Protein AF-A0A1T1JJ69-F1 (afdb_monomer_lite)

pLDDT: mean 77.99, std 16.38, range [28.38, 91.62]

Radius of gyration: 19.17 Å; chains: 1; bounding box: 44×46×54 Å

Secondary structure (DSSP, 8-state):
-EEEEE-TTS-EEEEEHHHHHHHHH-EEEEEEEETTEEEEEEEE---SHHHHHHHHHH-TTEEEGGG--TTT-SEEEEEEE-TTS-EEEE---S-------------

Structure (mmCIF, N/CA/C/O backbone):
data_AF-A0A1T1JJ69-F1
#
_entry.id   AF-A0A1T1JJ69-F1
#
loop_
_atom_site.group_PDB
_atom_site.id
_atom_site.type_symbol
_atom_site.label_atom_id
_atom_site.label_alt_id
_atom_site.label_comp_id
_atom_site.label_asym_id
_atom_site.label_entity_id
_atom_site.label_seq_id
_atom_site.pdbx_PDB_ins_code
_atom_site.Cartn_x
_atom_site.Cartn_y
_atom_site.Cartn_z
_atom_site.occupancy
_atom_site.B_iso_or_equiv
_atom_site.auth_seq_id
_atom_site.auth_comp_id
_atom_site.auth_asym_id
_atom_site.auth_atom_id
_atom_site.pdbx_PDB_model_num
ATOM 1 N N . MET A 1 1 ? -2.312 17.637 17.821 1.00 58.84 1 MET A N 1
ATOM 2 C CA . MET A 1 1 ? -3.763 17.363 17.732 1.00 58.84 1 MET A CA 1
ATOM 3 C C . MET A 1 1 ? -3.959 15.864 17.558 1.00 58.84 1 MET A C 1
ATOM 5 O O . MET A 1 1 ? -3.336 15.280 16.673 1.00 58.84 1 MET A O 1
ATOM 9 N N . THR A 1 2 ? -4.741 15.264 18.444 1.00 75.38 2 THR A N 1
ATOM 10 C CA . THR A 1 2 ? -5.028 13.826 18.574 1.00 75.38 2 THR A CA 1
ATOM 11 C C . THR A 1 2 ? -6.501 13.608 18.237 1.00 75.38 2 THR A C 1
ATOM 13 O O . THR A 1 2 ? -7.320 14.468 18.551 1.00 75.38 2 THR A O 1
ATOM 16 N N . LEU A 1 3 ? -6.823 12.510 17.561 1.00 82.69 3 LEU A N 1
ATOM 17 C CA . LEU A 1 3 ? -8.198 12.085 17.302 1.00 82.69 3 LEU A CA 1
ATOM 18 C C . LEU A 1 3 ? -8.618 11.102 18.394 1.00 82.69 3 LEU A C 1
ATOM 20 O O . LEU A 1 3 ? -7.832 10.222 18.745 1.00 82.69 3 LEU A O 1
ATOM 24 N N . GLU A 1 4 ? -9.822 11.276 18.927 1.00 88.38 4 GLU A N 1
ATOM 25 C CA . GLU A 1 4 ? -10.428 10.402 19.934 1.00 88.38 4 GLU A CA 1
ATOM 26 C C . GLU A 1 4 ? -11.420 9.453 19.252 1.00 88.38 4 GLU A C 1
ATOM 28 O O . GLU A 1 4 ? -12.160 9.867 18.359 1.00 88.38 4 GLU A O 1
ATOM 33 N N . PHE A 1 5 ? -11.409 8.185 19.659 1.00 83.44 5 PHE A N 1
ATOM 34 C CA . PHE A 1 5 ? -12.312 7.147 19.173 1.00 83.44 5 PHE A CA 1
ATOM 35 C C . PHE A 1 5 ? -12.886 6.368 20.352 1.00 83.44 5 PHE A C 1
ATOM 37 O O . PHE A 1 5 ? -12.134 5.862 21.190 1.00 83.44 5 PHE A O 1
ATOM 44 N N . ASP A 1 6 ? -14.205 6.221 20.375 1.00 88.94 6 ASP A N 1
ATOM 45 C CA . ASP A 1 6 ? -14.903 5.380 21.339 1.00 88.94 6 ASP A CA 1
ATOM 46 C C . ASP A 1 6 ? -15.018 3.953 20.796 1.00 88.94 6 ASP A C 1
ATOM 48 O O . ASP A 1 6 ? -15.564 3.710 19.718 1.00 88.94 6 ASP A O 1
ATOM 52 N N . ALA A 1 7 ? -14.490 2.987 21.540 1.00 83.75 7 ALA A N 1
ATOM 53 C CA . ALA A 1 7 ? -14.691 1.579 21.243 1.00 83.75 7 ALA A CA 1
ATOM 54 C C . ALA A 1 7 ? -16.015 1.073 21.826 1.00 83.75 7 ALA A C 1
ATOM 56 O O . ALA A 1 7 ? -16.514 1.572 22.832 1.00 83.75 7 ALA A O 1
ATOM 57 N N . VAL A 1 8 ? -16.534 -0.008 21.239 1.00 82.56 8 VAL A N 1
ATOM 58 C CA . VAL A 1 8 ? -17.809 -0.647 21.624 1.00 82.56 8 VAL A CA 1
ATOM 59 C C . VAL A 1 8 ? -17.849 -1.062 23.105 1.00 82.56 8 VAL A C 1
ATOM 61 O O . VAL A 1 8 ? -18.912 -1.124 23.707 1.00 82.56 8 VAL A O 1
ATOM 64 N N . ASN A 1 9 ? -16.691 -1.306 23.722 1.00 89.69 9 ASN A N 1
ATOM 65 C CA . ASN A 1 9 ? -16.566 -1.648 25.141 1.00 89.69 9 ASN A CA 1
ATOM 66 C C . ASN A 1 9 ? -16.457 -0.425 26.079 1.00 89.69 9 ASN A C 1
ATOM 68 O O . ASN A 1 9 ? -16.069 -0.588 27.235 1.00 89.69 9 ASN A O 1
ATOM 72 N N . GLY A 1 10 ? -16.731 0.788 25.589 1.00 89.06 10 GLY A N 1
ATOM 73 C CA . GLY A 1 10 ? -16.667 2.034 26.361 1.00 89.06 10 GLY A CA 1
ATOM 74 C C . GLY A 1 10 ? -15.252 2.572 26.595 1.00 89.06 10 GLY A C 1
ATOM 75 O O . GLY A 1 10 ? -15.083 3.554 27.317 1.00 89.06 10 GLY A O 1
ATOM 76 N N . LYS A 1 11 ? -14.217 1.950 26.010 1.00 90.56 11 LYS A N 1
ATOM 77 C CA . LYS A 1 11 ? -12.84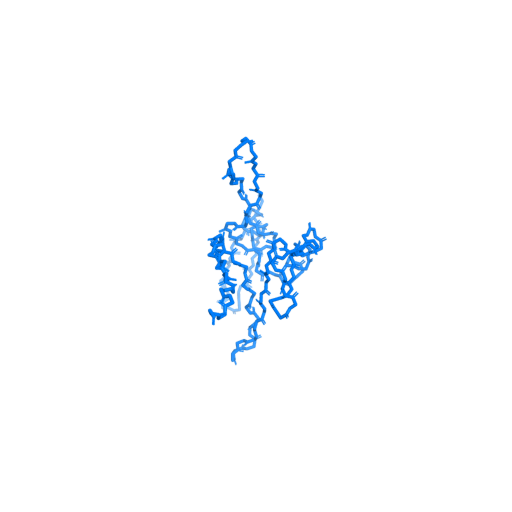1 2.456 26.098 1.00 90.56 11 LYS A CA 1
ATOM 78 C C . LYS A 1 11 ? -12.595 3.557 25.076 1.00 90.56 11 LYS A C 1
ATOM 80 O O . LYS A 1 11 ? -12.975 3.432 23.916 1.00 90.56 11 LYS A O 1
ATOM 85 N N . LYS A 1 12 ? -11.860 4.581 25.506 1.00 90.56 12 LYS A N 1
ATOM 86 C CA . LYS A 1 12 ? -11.396 5.674 24.653 1.00 90.56 12 LYS A CA 1
ATOM 87 C C . LYS A 1 12 ? -9.998 5.398 24.131 1.00 90.56 12 LYS A C 1
ATOM 89 O O . LYS A 1 12 ? -9.088 5.089 24.904 1.00 90.56 12 LYS A O 1
ATOM 94 N N . TYR A 1 13 ? -9.829 5.540 22.826 1.00 86.75 13 TYR A N 1
ATOM 95 C CA . TYR A 1 13 ? -8.553 5.400 22.143 1.00 86.75 13 TYR A CA 1
ATOM 96 C C . TYR A 1 13 ? -8.165 6.715 21.488 1.00 86.75 13 TYR A C 1
ATOM 98 O O . TYR A 1 13 ? -8.995 7.423 20.925 1.00 86.75 13 TYR A O 1
ATOM 106 N N . TYR A 1 14 ? -6.873 7.019 21.539 1.00 89.06 14 TYR A N 1
ATOM 107 C CA . TYR A 1 14 ? -6.321 8.247 20.992 1.00 89.06 14 TYR A CA 1
ATOM 108 C C . TYR A 1 14 ? -5.337 7.914 19.883 1.00 89.06 14 TYR A C 1
ATOM 110 O O . TYR A 1 14 ? -4.381 7.167 20.095 1.00 89.06 14 TYR A O 1
ATOM 118 N N . LEU A 1 15 ? -5.538 8.507 18.711 1.00 86.44 15 LEU A N 1
ATOM 119 C CA . LEU A 1 15 ? -4.634 8.365 17.578 1.00 86.44 15 LEU A CA 1
ATOM 120 C C . LEU A 1 15 ? -4.035 9.721 17.225 1.00 86.44 15 LEU A C 1
ATOM 122 O O . LEU A 1 15 ? -4.739 10.698 16.965 1.00 86.44 15 LEU A O 1
ATOM 126 N N . SER A 1 16 ? -2.708 9.806 17.206 1.00 91.50 16 SER A N 1
ATOM 127 C CA . SER A 1 16 ? -2.044 11.026 16.748 1.00 91.50 16 SER A CA 1
ATOM 128 C C . SER A 1 16 ? -2.251 11.215 15.241 1.00 91.50 16 SER A C 1
ATOM 130 O O . SER A 1 16 ? -2.323 10.242 14.489 1.00 91.50 16 SER A O 1
ATOM 132 N N . LYS A 1 17 ? -2.266 12.468 14.763 1.00 89.00 17 LYS A N 1
ATOM 133 C CA . LYS A 1 17 ? -2.282 12.754 13.314 1.00 89.00 17 LYS A CA 1
ATOM 134 C C . LYS A 1 17 ? -1.143 12.051 12.564 1.00 89.00 17 LYS A C 1
ATOM 136 O O . LYS A 1 17 ? -1.344 11.604 11.442 1.00 89.00 17 LYS A O 1
ATOM 141 N N . ARG A 1 18 ? 0.035 11.925 13.190 1.00 88.56 18 ARG A N 1
ATOM 142 C CA . ARG A 1 18 ? 1.177 11.201 12.614 1.00 88.56 18 ARG A CA 1
ATOM 143 C C . ARG A 1 18 ? 0.870 9.713 12.445 1.00 88.56 18 ARG A C 1
ATOM 145 O O . ARG A 1 18 ? 1.127 9.173 11.378 1.00 88.56 18 ARG A O 1
ATOM 152 N N . ALA A 1 19 ? 0.310 9.072 13.469 1.00 86.75 19 ALA A N 1
ATOM 153 C CA . ALA A 1 19 ? -0.056 7.660 13.406 1.00 86.75 19 ALA A CA 1
ATOM 154 C C . ALA A 1 19 ? -1.163 7.409 12.371 1.00 86.75 19 ALA A C 1
ATOM 156 O O . ALA A 1 19 ? -1.069 6.464 11.596 1.00 86.75 19 ALA A O 1
ATOM 157 N N . LEU A 1 20 ? -2.162 8.296 12.291 1.00 87.69 20 LEU A N 1
ATOM 158 C CA . LEU A 1 20 ? -3.188 8.213 11.252 1.00 87.69 20 LEU A CA 1
ATOM 159 C C . LEU A 1 20 ? -2.580 8.338 9.851 1.00 87.69 20 LEU A C 1
ATOM 161 O O . LEU A 1 20 ? -2.885 7.528 8.982 1.00 87.69 20 LEU A O 1
ATOM 165 N N . LYS A 1 21 ? -1.688 9.313 9.646 1.00 88.00 21 LYS A N 1
ATOM 166 C CA . LYS A 1 21 ? -0.981 9.482 8.375 1.00 88.00 21 LYS A CA 1
ATOM 167 C C . LYS A 1 21 ? -0.178 8.234 8.005 1.00 88.00 21 LYS A C 1
ATOM 169 O O . LYS A 1 21 ? -0.284 7.773 6.880 1.00 88.00 21 LYS A O 1
ATOM 174 N N . HIS A 1 22 ? 0.558 7.654 8.952 1.00 86.38 22 HIS A N 1
ATOM 175 C CA . HIS A 1 22 ? 1.275 6.394 8.745 1.00 86.38 22 HIS A CA 1
ATOM 176 C C . HIS A 1 22 ? 0.323 5.265 8.302 1.00 86.38 22 HIS A C 1
ATOM 178 O O . HIS A 1 22 ? 0.607 4.565 7.335 1.00 86.38 22 HIS A O 1
ATOM 184 N N . ILE A 1 23 ? -0.835 5.111 8.953 1.00 85.12 23 ILE A N 1
ATOM 185 C CA . ILE A 1 23 ? -1.824 4.078 8.602 1.00 85.12 23 ILE A CA 1
ATOM 186 C C . ILE A 1 23 ? -2.391 4.290 7.190 1.00 85.12 23 ILE A C 1
ATOM 188 O O . ILE A 1 23 ? -2.512 3.319 6.442 1.00 85.12 23 ILE A O 1
ATOM 192 N N . ILE A 1 24 ? -2.746 5.528 6.831 1.00 84.69 2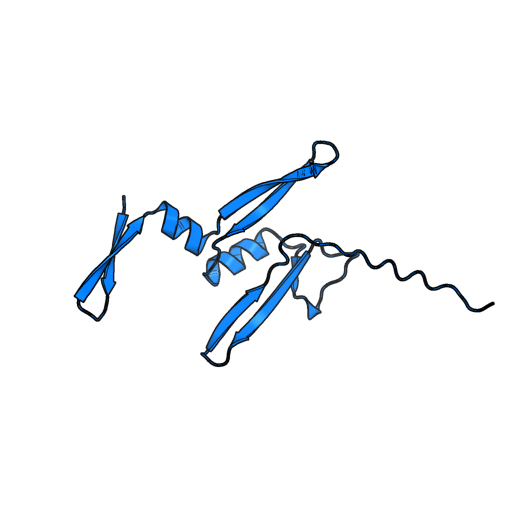4 ILE A N 1
ATOM 193 C CA . ILE A 1 24 ? -3.403 5.843 5.553 1.00 84.69 24 ILE A CA 1
ATOM 194 C C . ILE A 1 24 ? -2.390 5.889 4.409 1.00 84.69 24 ILE A C 1
ATOM 196 O O . ILE A 1 24 ? -2.527 5.139 3.446 1.00 84.69 24 ILE A O 1
ATOM 200 N N . ASP A 1 25 ? -1.384 6.752 4.523 1.00 83.62 25 ASP A N 1
ATOM 201 C CA . ASP A 1 25 ? -0.471 7.092 3.429 1.00 83.62 25 ASP A CA 1
ATOM 202 C C . ASP A 1 25 ? 0.765 6.188 3.401 1.00 83.62 25 ASP A C 1
ATOM 204 O O . ASP A 1 25 ? 1.454 6.122 2.388 1.00 83.62 25 ASP A O 1
ATOM 208 N N . GLY A 1 26 ? 1.065 5.498 4.504 1.00 84.44 26 GLY A N 1
ATOM 209 C CA . GLY A 1 26 ? 2.346 4.827 4.689 1.00 84.44 26 GLY A CA 1
ATOM 210 C C . GLY A 1 26 ? 3.454 5.772 5.146 1.00 84.44 26 GLY A C 1
ATOM 211 O O . GLY A 1 26 ? 3.315 6.996 5.197 1.00 84.44 26 GLY A O 1
ATOM 212 N N . GLU A 1 27 ? 4.581 5.180 5.515 1.00 84.38 27 GLU A N 1
ATOM 213 C CA . GLU A 1 27 ? 5.809 5.882 5.862 1.00 84.38 27 GLU A CA 1
ATOM 214 C C . GLU A 1 27 ? 6.898 5.466 4.881 1.00 84.38 27 GLU A C 1
ATOM 216 O O . GLU A 1 27 ? 7.090 4.280 4.606 1.00 84.38 27 GLU A O 1
ATOM 221 N N . PHE A 1 28 ? 7.581 6.464 4.328 1.00 83.69 28 PHE A N 1
ATOM 222 C CA . PHE A 1 28 ? 8.595 6.271 3.306 1.00 83.69 28 PHE A CA 1
ATOM 223 C C . PHE A 1 28 ? 9.941 6.774 3.798 1.00 83.69 28 PHE A C 1
ATOM 225 O O . PHE A 1 28 ? 10.024 7.800 4.476 1.00 83.69 28 PHE A O 1
ATOM 232 N N . ALA A 1 29 ? 10.996 6.063 3.426 1.00 82.56 29 ALA A N 1
ATOM 233 C CA . ALA A 1 29 ? 12.367 6.470 3.673 1.00 82.56 29 ALA A CA 1
ATOM 234 C C . ALA A 1 29 ? 13.144 6.553 2.363 1.00 82.56 29 ALA A C 1
ATOM 236 O O . ALA A 1 29 ? 12.861 5.849 1.395 1.00 82.56 29 ALA A O 1
ATOM 237 N N . THR A 1 30 ? 14.162 7.401 2.358 1.00 83.81 30 THR A N 1
ATOM 238 C CA . THR A 1 30 ? 15.105 7.509 1.252 1.00 83.81 30 THR A CA 1
ATOM 239 C C . THR A 1 30 ? 16.170 6.426 1.404 1.00 83.81 30 THR A C 1
ATOM 241 O O . THR A 1 30 ? 16.969 6.471 2.337 1.00 83.81 30 THR A O 1
ATOM 244 N N . GLN A 1 31 ? 16.196 5.456 0.492 1.00 80.56 31 GLN A N 1
ATOM 245 C CA . GLN A 1 31 ? 17.232 4.429 0.428 1.00 80.56 31 GLN A CA 1
ATOM 246 C C . GLN A 1 31 ? 18.273 4.792 -0.642 1.00 80.56 31 GLN A C 1
ATOM 248 O O . GLN A 1 31 ? 17.902 5.021 -1.797 1.00 80.56 31 GLN A O 1
ATOM 253 N N . PRO A 1 32 ? 19.574 4.833 -0.309 1.00 82.50 32 PRO A N 1
ATOM 254 C CA . PRO A 1 32 ? 20.623 4.967 -1.311 1.00 82.50 32 PRO A CA 1
ATOM 255 C C . PRO A 1 32 ? 20.715 3.687 -2.150 1.00 82.50 32 PRO A C 1
ATOM 257 O O . PRO A 1 32 ? 20.775 2.584 -1.607 1.00 82.50 32 PRO A O 1
ATOM 260 N N . ILE A 1 33 ? 20.742 3.838 -3.475 1.00 81.56 33 ILE A N 1
ATOM 261 C CA . ILE A 1 33 ? 20.806 2.719 -4.435 1.00 81.56 33 ILE A CA 1
ATOM 262 C C . ILE A 1 33 ? 22.132 2.673 -5.217 1.00 81.56 33 ILE A C 1
ATOM 264 O O . ILE A 1 33 ? 22.287 1.857 -6.122 1.00 81.56 33 ILE A O 1
ATOM 268 N N . GLY A 1 34 ? 23.104 3.511 -4.837 1.00 77.50 34 GLY A N 1
ATOM 269 C CA . GLY A 1 34 ? 24.423 3.622 -5.474 1.00 77.50 34 GLY A CA 1
ATOM 270 C C . GLY A 1 34 ? 24.521 4.791 -6.459 1.00 77.50 34 GLY A C 1
ATOM 271 O O . GLY A 1 34 ? 23.516 5.391 -6.830 1.00 77.50 34 GLY A O 1
ATOM 272 N N . ASN A 1 35 ? 25.746 5.153 -6.860 1.00 79.94 35 ASN A N 1
ATOM 273 C CA . ASN A 1 35 ? 26.039 6.239 -7.815 1.00 79.94 35 ASN A CA 1
ATOM 274 C C . ASN A 1 35 ? 25.403 7.602 -7.464 1.00 79.94 35 ASN A C 1
ATOM 276 O O . ASN A 1 35 ? 24.996 8.350 -8.348 1.00 79.94 35 ASN A O 1
ATOM 280 N N . GLY A 1 36 ? 25.269 7.911 -6.168 1.00 82.19 36 GLY A N 1
ATOM 281 C CA . GLY A 1 36 ? 24.615 9.138 -5.693 1.00 82.19 36 GLY A CA 1
ATOM 282 C C . GLY A 1 36 ? 23.092 9.171 -5.882 1.00 82.19 36 GLY A C 1
ATOM 283 O O . GLY A 1 36 ? 22.464 10.171 -5.548 1.00 82.19 36 GLY A O 1
ATOM 284 N N . GLN A 1 37 ? 22.484 8.093 -6.385 1.00 78.44 37 GLN A N 1
ATOM 285 C CA . GLN A 1 37 ? 21.041 7.992 -6.572 1.00 78.44 37 GLN A CA 1
ATOM 286 C C . GLN A 1 37 ? 20.351 7.471 -5.312 1.00 78.44 37 GLN A C 1
ATOM 288 O O . GLN A 1 37 ? 20.878 6.636 -4.565 1.00 78.44 37 GLN A O 1
ATOM 293 N N . THR A 1 38 ? 19.128 7.947 -5.102 1.00 82.31 38 THR A N 1
ATOM 294 C CA . THR A 1 38 ? 18.265 7.519 -4.006 1.00 82.31 38 THR A CA 1
ATOM 295 C C . THR A 1 38 ? 16.896 7.103 -4.525 1.00 82.31 38 THR A C 1
ATOM 297 O O . THR A 1 38 ? 16.435 7.572 -5.566 1.00 82.31 38 THR A O 1
ATOM 300 N N . LYS A 1 39 ? 16.248 6.195 -3.796 1.00 78.25 39 LYS A N 1
ATOM 301 C CA . LYS A 1 39 ? 14.894 5.719 -4.072 1.00 78.25 39 LYS A CA 1
ATOM 302 C C . LYS A 1 39 ? 14.034 5.864 -2.821 1.00 78.25 39 LYS A C 1
ATOM 304 O O . LYS A 1 39 ? 14.487 5.557 -1.723 1.00 78.25 39 LYS A O 1
ATOM 309 N N . SER A 1 40 ? 12.792 6.308 -2.990 1.00 77.12 40 SER A N 1
ATOM 310 C CA . SER A 1 40 ? 11.797 6.271 -1.918 1.00 77.12 40 SER A CA 1
ATOM 311 C C . SER A 1 40 ? 11.308 4.835 -1.721 1.00 77.12 40 SER A C 1
ATOM 313 O O . SER A 1 40 ? 10.863 4.201 -2.680 1.00 77.12 40 SER A O 1
ATOM 315 N N . ILE A 1 41 ? 11.402 4.315 -0.499 1.00 77.19 41 ILE A N 1
ATOM 316 C CA . ILE A 1 41 ? 10.944 2.971 -0.134 1.00 77.19 41 ILE A CA 1
ATOM 317 C C . ILE A 1 41 ? 9.893 3.031 0.965 1.00 77.19 41 ILE A C 1
ATOM 319 O O . ILE A 1 41 ? 10.025 3.801 1.913 1.00 77.19 41 ILE A O 1
ATOM 323 N N . LEU A 1 42 ? 8.861 2.194 0.857 1.00 80.81 42 LEU A N 1
ATOM 324 C CA . LEU A 1 42 ? 7.853 2.036 1.902 1.00 80.81 42 LEU A CA 1
ATOM 325 C C . LEU A 1 42 ? 8.456 1.255 3.079 1.00 80.81 42 LEU A C 1
ATOM 327 O O . LEU A 1 42 ? 8.842 0.093 2.932 1.00 80.81 42 LEU A O 1
ATOM 331 N N . THR A 1 43 ? 8.525 1.871 4.255 1.00 81.00 43 THR A N 1
ATOM 332 C CA . THR A 1 43 ? 9.085 1.254 5.468 1.00 81.00 43 THR A CA 1
ATOM 333 C C . THR A 1 43 ? 8.009 0.711 6.407 1.00 81.00 43 THR A C 1
ATOM 335 O O . THR A 1 43 ? 8.269 -0.255 7.133 1.00 81.00 43 THR A O 1
ATOM 338 N N . GLY A 1 44 ? 6.786 1.246 6.341 1.00 80.88 44 GLY A N 1
ATOM 339 C CA . GLY A 1 44 ? 5.636 0.769 7.111 1.00 80.88 44 GLY A CA 1
ATOM 340 C C . GLY A 1 44 ? 4.328 1.476 6.748 1.00 80.88 44 GLY A C 1
ATOM 341 O O . GLY A 1 44 ? 4.322 2.397 5.934 1.00 80.88 44 GLY A O 1
ATOM 342 N N . GLY A 1 45 ? 3.224 1.049 7.362 1.00 87.31 45 GLY A N 1
ATOM 343 C CA .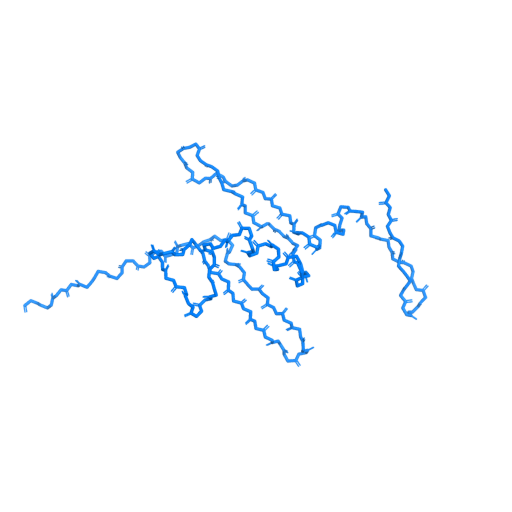 GLY A 1 45 ? 1.905 1.647 7.163 1.00 87.31 45 GLY A CA 1
ATOM 344 C C . GLY A 1 45 ? 1.206 1.200 5.875 1.00 87.31 45 GLY A C 1
ATOM 345 O O . GLY A 1 45 ? 1.354 0.050 5.461 1.00 87.31 45 GLY A O 1
ATOM 346 N N . LEU A 1 46 ? 0.444 2.109 5.253 1.00 85.62 46 LEU A N 1
ATOM 347 C CA . LEU A 1 46 ? -0.312 1.877 4.010 1.00 85.62 46 LEU A CA 1
ATOM 348 C C . LEU A 1 46 ? -1.329 0.724 4.142 1.00 85.62 46 LEU A C 1
ATOM 350 O O . LEU A 1 46 ? -1.365 -0.216 3.350 1.00 85.62 46 LEU A O 1
ATOM 354 N N . HIS A 1 47 ? -2.157 0.780 5.183 1.00 82.75 47 HIS A N 1
ATOM 355 C CA . HIS A 1 47 ? -3.107 -0.283 5.532 1.00 82.75 47 HIS A CA 1
ATOM 356 C C . HIS A 1 47 ? -4.518 -0.060 4.977 1.00 82.75 47 HIS A C 1
ATOM 358 O O . HIS A 1 47 ? -5.408 -0.875 5.211 1.00 82.75 47 HIS A O 1
ATOM 364 N N . ILE A 1 48 ? -4.743 1.038 4.253 1.00 83.62 48 ILE A N 1
ATOM 365 C CA . ILE A 1 48 ? -6.059 1.411 3.732 1.00 83.62 48 ILE A CA 1
ATOM 366 C C . ILE A 1 48 ? -6.074 1.279 2.211 1.00 83.62 48 ILE A C 1
ATOM 368 O O . ILE A 1 48 ? -5.170 1.767 1.534 1.00 83.62 48 ILE A O 1
ATOM 372 N N . LYS A 1 49 ? -7.149 0.689 1.668 1.00 83.56 49 LYS A N 1
ATOM 373 C CA . LYS A 1 49 ? -7.368 0.510 0.221 1.00 83.56 49 LYS A CA 1
ATOM 374 C C . LYS A 1 49 ? -7.099 1.792 -0.574 1.00 83.56 49 LYS A C 1
ATOM 376 O O . LYS A 1 49 ? -6.300 1.768 -1.499 1.00 83.56 49 LYS A O 1
ATOM 381 N N . ASN A 1 50 ? -7.709 2.910 -0.181 1.00 85.06 50 ASN A N 1
ATOM 382 C CA . ASN A 1 50 ? -7.556 4.183 -0.895 1.00 85.06 50 ASN A CA 1
ATOM 383 C C . ASN A 1 50 ? -6.109 4.701 -0.865 1.00 85.06 50 ASN A C 1
ATOM 385 O O . ASN A 1 50 ? -5.644 5.293 -1.840 1.00 85.06 50 ASN A O 1
ATOM 389 N N . GLY A 1 51 ? -5.393 4.465 0.241 1.00 83.50 51 GLY A N 1
ATOM 390 C CA . GLY A 1 51 ? -3.968 4.770 0.347 1.00 83.50 51 GLY A CA 1
ATOM 391 C C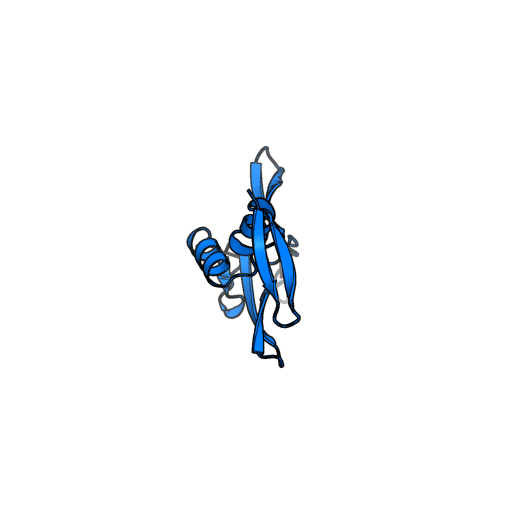 . GLY A 1 51 ? -3.157 3.931 -0.636 1.00 83.50 51 GLY A C 1
ATOM 392 O O . GLY A 1 51 ? -2.368 4.469 -1.409 1.00 83.50 51 GLY A O 1
ATOM 393 N N . PHE A 1 52 ? -3.423 2.625 -0.686 1.00 84.94 52 PHE A N 1
ATOM 394 C CA . PHE A 1 52 ? -2.778 1.700 -1.618 1.00 84.94 52 PHE A CA 1
ATOM 395 C C . PHE A 1 52 ? -3.071 2.030 -3.093 1.00 84.94 52 PHE A C 1
ATOM 397 O O . PHE A 1 52 ? -2.160 2.041 -3.916 1.00 84.94 52 PHE A O 1
ATOM 404 N N . GLU A 1 53 ? -4.314 2.375 -3.436 1.00 87.00 53 GLU A N 1
ATOM 405 C CA . GLU A 1 53 ? -4.690 2.819 -4.787 1.00 87.00 53 GLU A CA 1
ATOM 406 C C . GLU A 1 53 ? -3.975 4.119 -5.179 1.00 87.00 53 GLU A C 1
ATOM 408 O O . GLU A 1 53 ? -3.469 4.242 -6.296 1.00 87.00 53 GLU A O 1
ATOM 413 N N . SER A 1 54 ? -3.877 5.072 -4.248 1.00 86.25 54 SER A N 1
ATOM 414 C CA . SER A 1 54 ? -3.139 6.324 -4.465 1.00 86.25 54 SER A CA 1
ATOM 415 C C . SER A 1 54 ? -1.643 6.072 -4.653 1.00 86.25 54 SER A C 1
ATOM 417 O O . SER A 1 54 ? -1.021 6.688 -5.519 1.00 86.25 54 SER A O 1
ATOM 419 N N . PHE A 1 55 ? -1.071 5.135 -3.893 1.00 85.31 55 PHE A N 1
ATOM 420 C CA . PHE A 1 55 ? 0.306 4.684 -4.072 1.00 85.31 55 PHE A CA 1
ATOM 421 C C . PHE A 1 55 ? 0.524 4.109 -5.480 1.00 85.31 55 PHE A C 1
ATOM 423 O O . PHE A 1 55 ? 1.392 4.595 -6.199 1.00 85.31 55 PHE A O 1
ATOM 430 N N . LEU A 1 56 ? -0.299 3.156 -5.928 1.00 86.12 56 LEU A N 1
ATOM 431 C CA . LEU A 1 56 ? -0.160 2.561 -7.265 1.00 86.12 56 LEU A CA 1
ATOM 432 C C . LEU A 1 56 ? -0.320 3.590 -8.393 1.00 86.12 56 LEU A C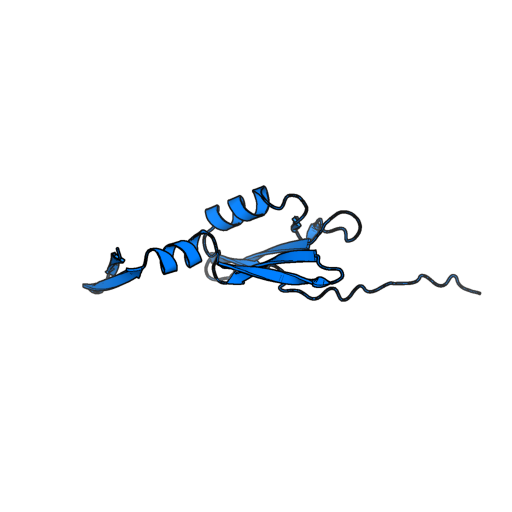 1
ATOM 434 O O . LEU A 1 56 ? 0.409 3.534 -9.380 1.00 86.12 56 LEU A O 1
ATOM 438 N N . LYS A 1 57 ? -1.213 4.574 -8.232 1.00 87.31 57 LYS A N 1
ATOM 439 C CA . LYS A 1 57 ? -1.379 5.667 -9.204 1.00 87.31 57 LYS A CA 1
ATOM 440 C C . LYS A 1 57 ? -0.101 6.495 -9.383 1.00 87.31 57 LYS A C 1
ATOM 442 O O . LYS A 1 57 ? 0.179 6.948 -10.489 1.00 87.31 57 LYS A O 1
ATOM 447 N N . ASN A 1 58 ? 0.672 6.671 -8.312 1.00 83.62 58 ASN A N 1
ATOM 448 C CA . ASN A 1 58 ? 1.945 7.392 -8.336 1.00 83.62 58 ASN A CA 1
ATOM 449 C C . ASN A 1 58 ? 3.134 6.507 -8.753 1.00 83.62 58 ASN A C 1
ATOM 451 O O . ASN A 1 58 ? 4.216 7.027 -9.016 1.00 83.62 58 ASN A O 1
ATOM 455 N N . HIS A 1 59 ? 2.935 5.190 -8.848 1.00 82.81 59 HIS A N 1
ATOM 456 C CA . HIS A 1 59 ? 3.944 4.208 -9.243 1.00 82.81 59 HIS A CA 1
ATOM 457 C C . HIS A 1 59 ? 3.434 3.317 -10.395 1.00 82.81 59 HIS A C 1
ATOM 459 O O . HIS A 1 59 ? 3.297 2.104 -10.224 1.00 82.81 59 HIS A O 1
ATOM 465 N N . PRO A 1 60 ? 3.166 3.890 -11.588 1.00 86.12 60 PRO A N 1
ATOM 466 C CA . PRO A 1 60 ? 2.534 3.178 -12.707 1.00 86.12 60 PRO A CA 1
ATOM 467 C C . PRO A 1 60 ? 3.385 2.033 -13.281 1.00 86.12 60 PRO A C 1
ATOM 469 O O . PRO A 1 60 ? 2.885 1.194 -14.023 1.00 86.12 60 PRO A O 1
ATOM 472 N N . THR A 1 61 ? 4.673 1.995 -12.946 1.00 85.75 61 THR A N 1
ATOM 473 C CA . THR A 1 61 ? 5.634 0.950 -13.320 1.00 85.75 61 THR A CA 1
ATOM 474 C C . THR A 1 61 ? 5.579 -0.274 -12.403 1.00 85.75 61 THR A C 1
ATOM 476 O O . THR A 1 61 ? 6.253 -1.267 -12.691 1.00 85.75 61 THR A O 1
ATOM 479 N N . ILE A 1 62 ? 4.809 -0.229 -11.309 1.00 87.50 62 ILE A N 1
ATOM 480 C CA . ILE A 1 62 ? 4.556 -1.377 -10.434 1.00 87.50 62 ILE A CA 1
ATOM 481 C C . ILE A 1 62 ? 3.333 -2.129 -10.960 1.00 87.50 62 ILE A C 1
ATOM 483 O O . ILE A 1 62 ? 2.222 -1.602 -10.989 1.00 87.50 62 ILE A O 1
ATOM 487 N N . ALA A 1 63 ? 3.525 -3.391 -11.336 1.00 89.31 63 ALA A N 1
ATOM 488 C CA . ALA A 1 63 ? 2.462 -4.219 -11.897 1.00 89.31 63 ALA A CA 1
ATOM 489 C C . ALA A 1 63 ? 1.904 -5.220 -10.880 1.00 89.31 63 ALA A C 1
ATOM 491 O O . ALA A 1 63 ? 2.579 -5.626 -9.936 1.00 89.31 63 ALA A O 1
ATOM 492 N N . HIS A 1 64 ? 0.678 -5.697 -11.094 1.00 90.81 64 HIS A N 1
ATOM 493 C CA . HIS A 1 64 ? 0.223 -6.883 -10.371 1.00 90.81 64 HIS A CA 1
ATOM 494 C C . HIS A 1 64 ? 1.131 -8.074 -10.723 1.00 90.81 64 HIS A C 1
ATOM 496 O O . HIS A 1 64 ? 1.519 -8.219 -11.881 1.00 90.81 64 HIS A O 1
ATOM 502 N N . LEU A 1 65 ? 1.438 -8.948 -9.760 1.00 89.25 65 LEU A N 1
ATOM 503 C CA . LEU A 1 65 ? 2.386 -10.059 -9.910 1.00 89.25 65 LEU A CA 1
ATOM 504 C C . LEU A 1 65 ? 2.079 -10.949 -11.124 1.00 89.25 65 LEU A C 1
ATOM 506 O O . LEU A 1 65 ? 2.995 -11.326 -11.844 1.00 89.25 65 LEU A O 1
ATOM 510 N N . TYR A 1 66 ? 0.799 -11.220 -11.400 1.00 88.75 66 TYR A N 1
ATOM 511 C CA . TYR A 1 66 ? 0.373 -11.965 -12.597 1.00 88.75 66 TYR A CA 1
ATOM 512 C C . TYR A 1 66 ? 0.803 -11.324 -13.927 1.00 88.75 66 TYR A C 1
ATOM 514 O O . TYR A 1 66 ? 1.026 -12.040 -14.895 1.00 88.75 66 TYR A O 1
ATOM 522 N N . ASN A 1 67 ? 0.944 -9.998 -13.968 1.00 91.62 67 ASN A N 1
ATOM 523 C CA . ASN A 1 67 ? 1.321 -9.233 -15.158 1.00 91.62 67 ASN A CA 1
ATOM 524 C C . ASN A 1 67 ? 2.777 -8.744 -15.090 1.00 91.62 67 ASN A C 1
ATOM 526 O O . ASN A 1 67 ? 3.198 -7.931 -15.914 1.00 91.62 67 ASN A O 1
ATOM 530 N N . TYR A 1 68 ? 3.550 -9.164 -14.085 1.00 91.06 68 TYR A N 1
ATOM 531 C CA . TYR A 1 68 ? 4.903 -8.662 -13.889 1.00 91.06 68 TYR A CA 1
ATOM 532 C C . TYR A 1 68 ? 5.836 -9.108 -15.022 1.00 91.06 68 TYR A C 1
ATOM 534 O O . TYR A 1 68 ? 5.864 -10.271 -15.416 1.00 91.06 68 TYR A O 1
ATOM 542 N N . ASN A 1 69 ? 6.644 -8.171 -15.516 1.00 87.56 69 ASN A N 1
ATOM 543 C CA . ASN A 1 69 ? 7.655 -8.400 -16.534 1.00 87.56 69 ASN A CA 1
ATOM 544 C C . ASN A 1 69 ? 8.895 -7.624 -16.103 1.00 87.56 69 ASN A C 1
ATOM 546 O O . ASN A 1 69 ? 8.873 -6.396 -16.070 1.00 87.56 69 ASN A O 1
ATOM 550 N N . SER A 1 70 ? 9.978 -8.330 -15.786 1.00 86.25 70 SER A N 1
ATOM 551 C CA . SER A 1 70 ? 11.202 -7.724 -15.250 1.00 86.25 70 SER A CA 1
ATOM 552 C C . SER A 1 70 ? 11.897 -6.747 -16.201 1.00 86.25 70 SER A C 1
ATOM 554 O O . SER A 1 70 ? 12.761 -5.993 -15.759 1.00 86.25 70 SER A O 1
ATOM 556 N N . SER A 1 71 ? 11.560 -6.775 -17.492 1.00 87.19 71 SER A N 1
ATOM 557 C CA . SER A 1 71 ? 12.100 -5.860 -18.502 1.00 87.19 71 SER A CA 1
ATOM 558 C C . SER A 1 71 ? 11.288 -4.569 -18.639 1.00 87.19 71 SER A C 1
ATOM 560 O O . SER A 1 71 ? 11.807 -3.595 -19.173 1.00 87.19 71 SER A O 1
ATOM 562 N N . LEU A 1 72 ? 10.029 -4.555 -18.183 1.00 87.06 72 LEU A N 1
ATOM 563 C CA . LEU A 1 72 ? 9.095 -3.429 -18.349 1.00 87.06 72 LEU A CA 1
ATOM 564 C C . LEU A 1 72 ? 8.695 -2.785 -17.019 1.00 87.06 72 LEU A C 1
ATOM 566 O O . LEU A 1 72 ? 8.448 -1.584 -16.955 1.00 87.06 72 LEU A O 1
ATOM 570 N N . HIS A 1 73 ? 8.610 -3.589 -15.964 1.00 87.75 73 HIS A N 1
ATOM 571 C CA . HIS A 1 73 ? 8.059 -3.193 -14.679 1.00 87.75 73 HIS A CA 1
ATOM 572 C C . HIS A 1 73 ? 9.167 -3.027 -13.646 1.00 87.75 73 HIS A C 1
ATOM 574 O O . HIS A 1 73 ? 10.063 -3.863 -13.498 1.00 87.75 73 HIS A O 1
ATOM 580 N N . GLU A 1 74 ? 9.082 -1.928 -12.908 1.00 82.69 74 GLU A N 1
ATOM 581 C CA . GLU A 1 74 ? 10.036 -1.592 -11.859 1.00 82.69 74 GLU A CA 1
ATOM 582 C C . GLU A 1 74 ? 9.923 -2.563 -10.685 1.00 82.69 74 GLU A C 1
ATOM 584 O O . GLU A 1 74 ? 10.943 -2.973 -10.119 1.00 82.69 74 GLU A O 1
ATOM 589 N N . ASP A 1 75 ? 8.684 -2.931 -10.352 1.00 85.81 75 ASP A N 1
ATOM 590 C CA . ASP A 1 75 ? 8.357 -3.827 -9.256 1.00 85.81 75 ASP A CA 1
ATOM 591 C C . ASP A 1 75 ? 6.996 -4.510 -9.458 1.00 85.81 75 ASP A C 1
ATOM 593 O O . ASP A 1 75 ? 6.306 -4.284 -10.459 1.00 85.81 75 ASP A O 1
ATOM 597 N N . TRP A 1 76 ? 6.605 -5.349 -8.502 1.00 88.31 76 TRP A N 1
ATOM 598 C CA . TRP A 1 76 ? 5.301 -5.997 -8.485 1.00 88.31 76 TRP A CA 1
ATOM 599 C C . TRP A 1 76 ? 4.583 -5.870 -7.147 1.00 88.31 76 TRP A C 1
ATOM 601 O O . TRP A 1 76 ? 5.190 -5.695 -6.096 1.00 88.31 76 TRP A O 1
ATOM 611 N N . PHE A 1 77 ? 3.266 -6.028 -7.175 1.00 88.69 77 PHE A N 1
ATOM 612 C CA . PHE A 1 77 ? 2.455 -6.216 -5.979 1.00 88.69 77 PHE A CA 1
ATOM 613 C C . PHE A 1 77 ? 1.549 -7.434 -6.129 1.00 88.69 77 PHE A C 1
ATOM 615 O O . PHE A 1 77 ? 1.226 -7.862 -7.234 1.00 88.69 77 PHE A O 1
ATOM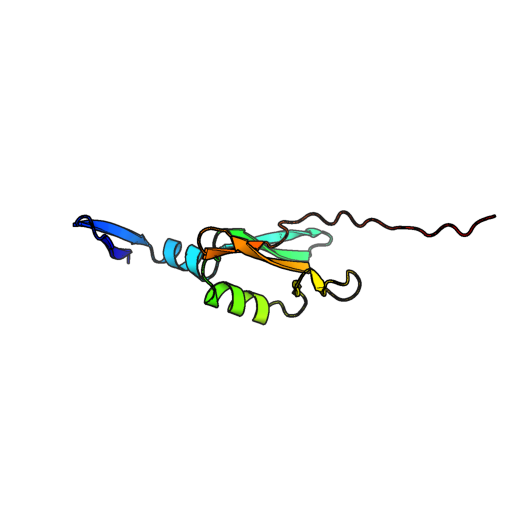 622 N N . TYR A 1 78 ? 1.114 -7.997 -5.011 1.00 88.56 78 TYR A N 1
ATOM 623 C CA . TYR A 1 78 ? 0.145 -9.088 -5.002 1.00 88.56 78 TYR A CA 1
ATOM 624 C C . TYR A 1 78 ? -0.894 -8.849 -3.916 1.00 88.56 78 TYR A C 1
ATOM 626 O O . TYR A 1 78 ? -0.535 -8.481 -2.798 1.00 88.56 78 TYR A O 1
ATOM 634 N N . VAL A 1 79 ? -2.166 -9.074 -4.239 1.00 87.94 79 VAL A N 1
ATOM 635 C CA . VAL A 1 79 ? -3.275 -9.000 -3.285 1.00 87.94 79 VAL A CA 1
ATOM 636 C C . VAL A 1 79 ? -3.906 -10.379 -3.162 1.00 87.94 79 VAL A C 1
ATOM 638 O O . VAL A 1 79 ? -4.217 -11.017 -4.167 1.00 87.94 79 VAL A O 1
ATOM 641 N N . ARG A 1 80 ? -4.118 -10.830 -1.924 1.00 84.31 80 ARG A N 1
ATOM 642 C CA . ARG A 1 80 ? -4.932 -12.015 -1.630 1.00 84.31 80 ARG A CA 1
ATOM 643 C C . ARG A 1 80 ? -5.973 -11.726 -0.580 1.00 84.31 80 ARG A C 1
ATOM 645 O O . ARG A 1 80 ? -5.698 -11.019 0.386 1.00 84.31 80 ARG A O 1
ATOM 652 N N . GLU A 1 81 ? -7.122 -12.355 -0.737 1.00 85.69 81 GLU A N 1
ATOM 653 C CA . GLU A 1 81 ? -8.106 -12.466 0.324 1.00 85.69 81 GLU A CA 1
ATOM 654 C C . GLU A 1 81 ? -7.707 -13.589 1.289 1.00 85.69 81 GLU A C 1
ATOM 656 O O . GLU A 1 81 ? -7.202 -14.648 0.896 1.00 85.69 81 GLU A O 1
ATOM 661 N N . LEU A 1 82 ? -7.855 -13.318 2.579 1.00 80.94 82 LEU A N 1
ATOM 662 C CA . LEU A 1 82 ? -7.689 -14.285 3.653 1.00 80.94 82 LEU A CA 1
ATOM 663 C C . LEU A 1 82 ? -9.053 -14.871 4.034 1.00 80.94 82 LEU A C 1
ATOM 665 O O . LEU A 1 82 ? -10.091 -14.267 3.796 1.00 80.94 82 LEU A O 1
ATOM 669 N N . GLN A 1 83 ? -9.056 -16.028 4.698 1.00 82.31 83 GLN A N 1
ATOM 670 C CA . GLN A 1 83 ? -10.291 -16.721 5.102 1.00 82.31 83 GLN A CA 1
ATOM 671 C C . GLN A 1 83 ? -11.194 -15.902 6.041 1.00 82.31 83 GLN A C 1
ATOM 673 O O . GLN A 1 83 ? -12.370 -16.210 6.185 1.00 82.31 83 GLN A O 1
ATOM 678 N N . ASN A 1 84 ? -10.654 -14.861 6.676 1.00 84.06 84 ASN A N 1
ATOM 679 C CA . ASN A 1 84 ? -11.392 -13.933 7.529 1.00 84.06 84 ASN A CA 1
ATOM 680 C C . ASN A 1 84 ? -11.924 -12.694 6.774 1.00 84.06 84 ASN A C 1
ATOM 682 O O . ASN A 1 84 ? -12.296 -11.718 7.421 1.00 84.06 84 ASN A O 1
ATOM 686 N N . GLY A 1 85 ? -11.914 -12.698 5.435 1.00 74.25 85 GLY A N 1
ATOM 687 C CA . GLY A 1 85 ? -12.402 -11.592 4.601 1.00 74.25 85 GLY A CA 1
ATOM 688 C C . GLY A 1 85 ? -11.462 -10.382 4.527 1.00 74.25 85 GLY A C 1
ATOM 689 O O . GLY A 1 85 ? -11.847 -9.324 4.034 1.00 74.25 85 GLY A O 1
ATOM 690 N N . VAL A 1 86 ? -10.225 -10.500 5.026 1.00 78.00 86 VAL A N 1
ATOM 691 C CA . VAL A 1 86 ? -9.221 -9.425 4.964 1.00 78.00 86 VAL A CA 1
ATOM 692 C C . VAL A 1 86 ? -8.396 -9.542 3.686 1.00 78.00 86 VAL A C 1
ATOM 694 O O . VAL A 1 86 ? -7.846 -10.601 3.384 1.00 78.00 86 VAL A O 1
ATOM 697 N N . LEU A 1 87 ? -8.230 -8.430 2.965 1.00 78.12 87 LEU A N 1
ATOM 698 C CA . LEU A 1 87 ? -7.290 -8.335 1.849 1.00 78.12 87 LEU A CA 1
ATOM 699 C C . LEU A 1 87 ? -5.881 -8.027 2.364 1.00 78.12 87 LEU A C 1
ATOM 701 O O . LEU A 1 87 ? -5.658 -7.039 3.060 1.00 78.12 87 LEU A O 1
ATOM 705 N N . THR A 1 88 ? -4.912 -8.854 1.986 1.00 78.25 88 THR A N 1
ATOM 706 C CA . THR A 1 88 ? -3.490 -8.625 2.257 1.00 78.25 88 THR A CA 1
ATOM 707 C C . THR A 1 88 ? -2.777 -8.259 0.966 1.00 78.25 88 THR A C 1
ATOM 709 O O . THR A 1 88 ? -2.681 -9.084 0.056 1.00 78.25 88 THR A O 1
ATOM 712 N N . ALA A 1 89 ? -2.254 -7.034 0.907 1.00 79.25 89 ALA A N 1
ATOM 713 C CA . ALA A 1 89 ? -1.375 -6.576 -0.160 1.00 79.25 89 ALA A CA 1
ATOM 714 C C . ALA A 1 89 ? 0.093 -6.788 0.238 1.00 79.25 89 ALA A C 1
ATOM 716 O O . ALA A 1 89 ? 0.516 -6.407 1.331 1.00 79.25 89 ALA A O 1
ATOM 717 N N . LYS A 1 90 ? 0.882 -7.391 -0.650 1.00 78.88 90 LYS A N 1
ATOM 718 C CA . LYS A 1 90 ? 2.327 -7.563 -0.490 1.00 78.88 90 LYS A CA 1
ATOM 719 C C . LYS A 1 90 ? 3.061 -6.733 -1.534 1.00 78.88 90 LYS A C 1
ATOM 721 O O . LYS A 1 90 ? 2.854 -6.928 -2.730 1.00 78.88 90 LYS A O 1
ATOM 726 N N . LEU A 1 91 ? 3.956 -5.879 -1.046 1.00 77.62 91 LEU A N 1
ATOM 727 C CA . LEU A 1 91 ? 4.992 -5.201 -1.818 1.00 77.62 91 LEU A CA 1
ATOM 728 C C . LEU A 1 91 ? 6.343 -5.832 -1.433 1.00 77.62 91 LEU A C 1
ATOM 730 O O . LEU A 1 91 ? 6.612 -6.006 -0.238 1.00 77.62 91 LEU A O 1
ATOM 734 N N . PRO A 1 92 ? 7.184 -6.251 -2.385 1.00 68.75 92 PRO A N 1
ATOM 735 C CA . PRO A 1 92 ? 8.509 -6.766 -2.073 1.00 68.75 92 PRO A CA 1
ATOM 736 C C . PRO A 1 92 ? 9.376 -5.646 -1.476 1.00 68.75 92 PRO A C 1
ATOM 738 O O . PRO A 1 92 ? 9.472 -4.546 -2.003 1.00 68.75 92 PRO A O 1
ATOM 741 N N . ARG A 1 93 ? 10.001 -5.928 -0.325 1.00 57.44 93 ARG A N 1
ATOM 742 C CA . ARG A 1 93 ? 10.701 -4.919 0.493 1.00 57.44 93 ARG A CA 1
ATOM 743 C C . ARG A 1 93 ? 12.006 -4.404 -0.115 1.00 57.44 93 ARG A C 1
ATOM 745 O O . ARG A 1 93 ? 12.360 -3.268 0.141 1.00 57.44 93 ARG A O 1
ATOM 752 N N . THR A 1 94 ? 12.692 -5.271 -0.854 1.00 50.47 94 THR A N 1
ATOM 753 C CA . THR A 1 94 ? 13.944 -5.104 -1.613 1.00 50.47 94 THR A CA 1
ATOM 754 C C . THR A 1 94 ? 14.569 -6.490 -1.645 1.00 50.47 94 THR A C 1
ATOM 756 O O . THR A 1 94 ? 14.851 -7.067 -0.596 1.00 50.47 94 THR A O 1
ATOM 759 N N . GLY A 1 95 ? 14.759 -7.049 -2.834 1.00 38.34 95 GLY A N 1
ATOM 760 C CA . GLY A 1 95 ? 15.333 -8.379 -2.994 1.00 38.34 95 GLY A CA 1
ATOM 761 C C . GLY A 1 95 ? 15.224 -8.838 -4.434 1.00 38.34 95 GLY A C 1
ATOM 762 O O . GLY A 1 95 ? 14.559 -9.827 -4.723 1.00 38.34 95 GLY A O 1
ATOM 763 N N . ARG A 1 96 ? 15.845 -8.095 -5.358 1.00 36.91 96 ARG A N 1
ATOM 764 C CA . ARG A 1 96 ? 16.130 -8.640 -6.685 1.00 36.91 96 ARG A CA 1
ATOM 765 C C . ARG A 1 96 ? 17.104 -9.804 -6.495 1.00 36.91 96 ARG A C 1
ATOM 767 O O . ARG A 1 96 ? 18.306 -9.582 -6.428 1.00 36.91 96 ARG A O 1
ATOM 774 N N . VAL A 1 97 ? 16.606 -11.037 -6.462 1.00 28.38 97 VAL A N 1
ATOM 775 C CA . VAL A 1 97 ? 17.372 -12.143 -7.039 1.00 28.38 97 VAL A CA 1
ATOM 776 C C . VAL A 1 97 ? 17.086 -12.067 -8.531 1.00 28.38 97 VAL A C 1
ATOM 778 O O . VAL A 1 97 ? 16.060 -12.542 -9.012 1.00 28.38 97 VAL A O 1
ATOM 781 N N . LYS A 1 98 ? 17.951 -11.364 -9.263 1.00 33.50 98 LYS A N 1
ATOM 782 C CA . LYS A 1 98 ? 17.931 -11.387 -10.724 1.00 33.50 98 LYS A CA 1
ATOM 783 C C . LYS A 1 98 ? 18.461 -12.767 -11.127 1.00 33.50 98 LYS A C 1
ATOM 785 O O . LYS A 1 98 ? 19.667 -12.954 -11.236 1.00 33.50 98 LYS A O 1
ATOM 790 N N . LEU A 1 99 ? 17.580 -13.759 -11.247 1.00 29.47 99 LEU A N 1
ATOM 791 C CA . LEU A 1 99 ? 17.937 -15.038 -11.857 1.00 29.47 99 LEU A CA 1
ATOM 792 C C . LEU A 1 99 ? 18.135 -14.786 -13.357 1.00 29.47 99 LEU A C 1
ATOM 794 O O . LEU A 1 99 ? 17.180 -14.784 -14.127 1.00 29.47 99 LEU A O 1
ATOM 798 N N . GLU A 1 100 ? 19.374 -14.517 -13.774 1.00 29.42 100 GLU A N 1
ATOM 799 C CA . GLU A 1 100 ? 19.761 -14.638 -15.181 1.00 29.42 100 GLU A CA 1
ATOM 800 C C . GLU A 1 100 ? 19.729 -16.124 -15.555 1.00 29.42 100 GLU A C 1
ATOM 802 O O . GLU A 1 100 ? 20.700 -16.852 -15.356 1.00 29.42 100 GLU A O 1
ATOM 807 N N . VAL A 1 101 ? 18.609 -16.597 -16.105 1.00 35.28 101 VAL A N 1
ATOM 808 C CA . VAL A 1 101 ? 18.580 -17.891 -16.794 1.00 35.28 101 VAL A CA 1
ATOM 809 C C . VAL A 1 101 ? 19.259 -17.691 -18.146 1.00 35.28 101 VAL A C 1
ATOM 811 O O . VAL A 1 101 ? 18.636 -17.283 -19.123 1.00 35.28 101 VAL A O 1
ATOM 814 N N . ARG A 1 102 ? 20.570 -17.940 -18.203 1.00 32.34 102 ARG A N 1
ATOM 815 C CA . ARG A 1 102 ? 21.282 -18.052 -19.479 1.00 32.34 102 ARG A CA 1
ATOM 816 C C . ARG A 1 102 ? 20.905 -19.389 -20.104 1.00 32.34 102 ARG A C 1
ATOM 818 O O . ARG A 1 102 ? 21.343 -20.437 -19.637 1.00 32.34 102 ARG A O 1
ATOM 825 N N . HIS A 1 103 ? 20.082 -19.353 -21.148 1.00 40.66 103 HIS A N 1
ATOM 826 C CA . HIS A 1 103 ? 19.857 -20.519 -21.992 1.00 40.66 103 HIS A CA 1
ATOM 827 C C . HIS A 1 103 ? 21.172 -20.832 -22.717 1.00 40.66 103 HIS A C 1
ATOM 829 O O . HIS A 1 103 ? 21.581 -20.101 -23.617 1.00 40.66 103 HIS A O 1
ATOM 835 N N . LYS A 1 104 ? 21.881 -21.871 -22.269 1.00 34.56 104 LYS A N 1
ATOM 836 C CA . LYS A 1 104 ? 23.027 -22.419 -22.994 1.00 34.56 104 LYS A CA 1
ATOM 837 C C . LYS A 1 104 ? 22.452 -23.361 -24.060 1.00 34.56 104 LYS A C 1
ATOM 839 O O . LYS A 1 104 ? 21.814 -24.337 -23.663 1.00 34.56 104 LYS A O 1
ATOM 844 N N . PRO A 1 105 ? 22.595 -23.074 -25.365 1.00 42.03 105 PRO A N 1
ATOM 845 C CA . PRO A 1 105 ? 22.127 -23.998 -26.389 1.00 42.03 105 PRO A CA 1
ATOM 846 C C . PRO A 1 105 ? 22.870 -25.342 -26.258 1.00 42.03 105 PRO A C 1
ATOM 848 O O . PRO A 1 105 ? 24.029 -25.346 -25.825 1.00 42.03 105 PRO A O 1
ATOM 851 N N . PRO A 1 106 ? 22.211 -26.473 -26.566 1.00 54.62 106 PRO A N 1
ATOM 852 C CA . PRO A 1 106 ? 22.853 -27.783 -26.554 1.00 54.62 106 PRO A CA 1
ATOM 853 C C . PRO A 1 106 ? 23.982 -27.836 -27.595 1.00 54.62 106 PRO A C 1
ATOM 855 O O . PRO A 1 106 ? 23.855 -27.243 -28.666 1.00 54.62 106 PRO A O 1
ATOM 858 N N . ASN A 1 107 ? 25.084 -28.499 -27.220 1.00 61.31 107 ASN A N 1
ATOM 859 C CA . ASN A 1 107 ? 26.274 -28.717 -28.054 1.00 61.31 107 ASN A CA 1
ATOM 860 C C . ASN A 1 107 ? 25.956 -29.485 -29.338 1.00 61.31 107 ASN A C 1
ATOM 862 O O . ASN A 1 107 ? 25.109 -30.405 -29.266 1.00 61.31 107 ASN A O 1
#

Sequence (107 aa):
MTLEFDAVNGKKYYLSKRALKHIIDGEFATQPIGNGQTKSILTGGLHIKNGFESFLKNHPTIAHLYNYNSSLHEDWFYVRELQNGVLTAKLPRTGRVKLEVRHKPPN

Foldseek 3Di:
DWDWDQDPVRDIDIHDPVNVCCQDQADWDWDDPDPPDTDIFGPGHNNDPVNVVVVCVVQVLEDAPVPDDPVRHPFYKYWDQDPVRDIDIDGDRDDPPPPPPDPDDDD